Protein AF-A0A2L2ZB27-F1 (afdb_monomer_lite)

Foldseek 3Di:
DQDDDDPDDAQVVNLPADPPLDLVVVCCCPPPRPVVSVVSSVVVSVVVVVVVVVCCPVPPVDHDDGWDDPDPVCVVVVVGVDD

InterPro domains:
  IPR000734 Triacylglycerol lipase family [PTHR11610] (1-83)
  IPR013818 Lipase [PF00151] (1-83)
  IPR029058 Alpha/Beta hydrolase fold [G3DSA:3.40.50.1820] (1-83)
  IPR029058 Alpha/Beta hydrolase fold [SSF53474] (3-83)

pLDDT: mean 83.75, std 14.95, range [47.78, 97.31]

Secondary structure (DSSP, 8-state):
--S--SSS---GGGGT--TT----HHHHHHHTHHHHHHHHHHHHHHHHHHHHHHHHHH-TTS-------S-HHHHHTTTT---

Sequence (83 aa):
MSHSVGHVDCFPNNGRKQPVCKADKFKSFNTDGLNEGARLFVSCNHQRSHEFFYQSITYRKVVQVGYECTSWNGFLAGKCAEC

Radius of gyration: 15.64 Å; chains: 1; bounding box: 31×30×40 Å

Organism: Parasteatoda tepidariorum (NCBI:txid114398)

Structure (mmCIF, N/CA/C/O backbone):
data_AF-A0A2L2ZB27-F1
#
_entry.id   AF-A0A2L2ZB27-F1
#
loop_
_atom_site.group_PDB
_atom_site.id
_atom_site.type_symbol
_atom_site.label_atom_id
_atom_site.label_alt_id
_atom_site.label_comp_id
_atom_site.label_asym_id
_atom_site.label_entity_id
_atom_site.label_seq_id
_atom_site.pdbx_PDB_ins_code
_atom_site.Cartn_x
_atom_site.Cartn_y
_atom_site.Cartn_z
_atom_site.occupancy
_atom_site.B_iso_or_equiv
_atom_site.auth_seq_id
_atom_site.auth_comp_id
_atom_site.auth_asym_id
_atom_site.auth_atom_id
_atom_site.pdbx_PDB_model_num
ATOM 1 N N . MET A 1 1 ? 7.943 -10.970 -3.156 1.00 75.75 1 MET A N 1
ATOM 2 C CA . MET A 1 1 ? 7.563 -12.225 -2.467 1.00 75.75 1 MET A CA 1
ATOM 3 C C . MET A 1 1 ? 6.060 -12.19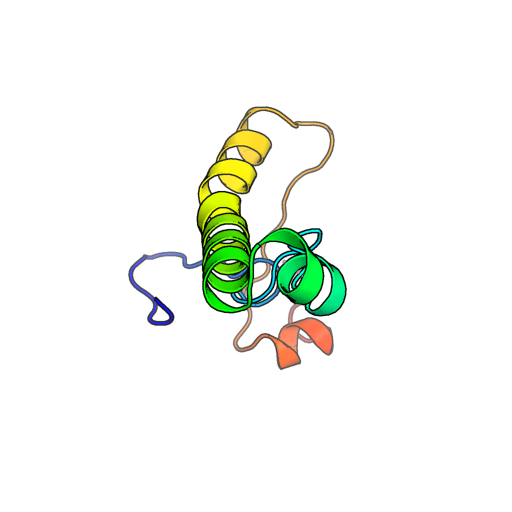9 -2.229 1.00 75.75 1 MET A C 1
ATOM 5 O O . MET A 1 1 ? 5.518 -11.105 -2.166 1.00 75.75 1 MET A O 1
ATOM 9 N N . SER A 1 2 ? 5.391 -13.352 -2.159 1.00 88.06 2 SER A N 1
ATOM 10 C CA . SER A 1 2 ? 3.935 -13.440 -1.918 1.00 88.06 2 SER A CA 1
ATOM 11 C C . SER A 1 2 ? 3.553 -14.267 -0.689 1.00 88.06 2 SER A C 1
ATOM 13 O O . SER A 1 2 ? 2.374 -14.350 -0.371 1.00 88.06 2 SER A O 1
ATOM 15 N N . HIS A 1 3 ? 4.524 -14.909 -0.041 1.00 93.62 3 HIS A N 1
ATOM 16 C CA . HIS A 1 3 ? 4.309 -15.643 1.200 1.00 93.62 3 HIS A CA 1
ATOM 17 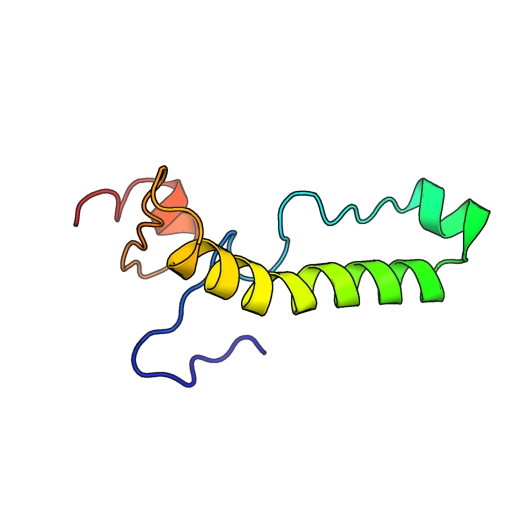C C . HIS A 1 3 ? 4.321 -14.665 2.373 1.00 93.62 3 HIS A C 1
ATOM 19 O O . HIS A 1 3 ? 5.148 -13.750 2.380 1.00 93.62 3 HIS A O 1
ATOM 25 N N . SER A 1 4 ? 3.433 -14.889 3.338 1.00 94.75 4 SER A N 1
ATOM 26 C CA . SER A 1 4 ? 3.449 -14.211 4.633 1.00 94.75 4 SER A CA 1
ATOM 27 C C . SER A 1 4 ? 4.705 -14.586 5.410 1.00 94.75 4 SER A C 1
ATOM 29 O O . SER A 1 4 ? 5.049 -15.767 5.498 1.00 94.75 4 SER A O 1
ATOM 31 N N . VAL A 1 5 ? 5.404 -13.581 5.933 1.00 96.75 5 VAL A N 1
ATOM 32 C CA . VAL A 1 5 ? 6.665 -13.759 6.678 1.00 96.75 5 VAL A CA 1
ATOM 33 C C . VAL A 1 5 ? 6.704 -12.948 7.975 1.00 96.75 5 VAL A C 1
ATOM 35 O O . VAL A 1 5 ? 7.724 -12.957 8.664 1.00 96.75 5 VAL A O 1
ATOM 38 N N . GLY A 1 6 ? 5.620 -12.246 8.316 1.00 95.06 6 GLY A N 1
ATOM 39 C CA . GLY A 1 6 ? 5.504 -11.451 9.534 1.00 95.06 6 GLY A CA 1
ATOM 40 C C . GLY A 1 6 ? 4.366 -11.913 10.441 1.00 95.06 6 GLY A C 1
ATOM 41 O O . GLY A 1 6 ? 3.563 -12.771 10.089 1.00 95.06 6 GLY A O 1
ATOM 42 N N . HIS A 1 7 ? 4.277 -11.299 11.623 1.00 97.31 7 HIS A N 1
ATOM 43 C CA . HIS A 1 7 ? 3.078 -11.400 12.465 1.00 97.31 7 HIS A CA 1
ATOM 44 C C . HIS A 1 7 ? 1.883 -10.678 11.828 1.00 97.31 7 HIS A C 1
ATOM 46 O O . HIS A 1 7 ? 0.740 -11.074 12.020 1.00 97.31 7 HIS A O 1
ATOM 52 N N . VAL A 1 8 ? 2.165 -9.607 11.078 1.00 95.25 8 VAL A N 1
ATOM 53 C CA . VAL A 1 8 ? 1.195 -8.832 10.306 1.00 95.25 8 VAL A CA 1
ATOM 54 C C . VAL A 1 8 ? 1.796 -8.591 8.926 1.00 95.25 8 VAL A C 1
ATOM 56 O O . VAL A 1 8 ? 2.863 -7.987 8.813 1.00 95.25 8 VAL A O 1
ATOM 59 N N . ASP A 1 9 ? 1.103 -9.044 7.884 1.00 96.25 9 ASP A N 1
ATOM 60 C CA . ASP A 1 9 ? 1.460 -8.799 6.488 1.00 96.25 9 ASP A CA 1
ATOM 61 C C . ASP A 1 9 ? 0.399 -7.896 5.845 1.00 96.25 9 ASP A C 1
ATOM 63 O O . ASP A 1 9 ? -0.769 -8.263 5.715 1.00 96.25 9 ASP A O 1
ATOM 67 N N . CYS A 1 10 ? 0.805 -6.697 5.426 1.00 95.25 10 CYS A N 1
ATOM 68 C CA . CYS A 1 10 ? -0.082 -5.738 4.773 1.00 95.25 10 CYS A CA 1
ATOM 69 C C . CYS A 1 10 ? 0.017 -5.857 3.248 1.00 95.25 10 CYS A C 1
ATOM 71 O O . CYS A 1 10 ? 1.109 -5.804 2.680 1.00 95.25 10 CYS A O 1
ATOM 73 N N . PHE A 1 11 ? -1.131 -5.893 2.563 1.00 95.94 11 PHE A N 1
ATOM 74 C CA . PHE A 1 11 ? -1.203 -5.984 1.099 1.00 95.94 11 PHE A CA 1
ATOM 75 C C . PHE A 1 11 ? -1.922 -4.776 0.461 1.00 95.94 11 PHE A C 1
ATOM 77 O O . PHE A 1 11 ? -2.979 -4.956 -0.155 1.00 95.94 11 PHE A O 1
ATOM 84 N N . PRO A 1 12 ? -1.379 -3.538 0.544 1.00 94.94 12 PRO A N 1
ATOM 85 C CA . PRO A 1 12 ? -1.973 -2.378 -0.124 1.00 94.94 12 PRO A CA 1
ATOM 86 C C . PRO A 1 12 ? -2.158 -2.659 -1.616 1.00 94.94 12 PRO A C 1
ATOM 88 O O . PRO A 1 12 ? -1.224 -3.116 -2.281 1.00 94.94 12 PRO A O 1
ATOM 91 N N . ASN A 1 13 ? -3.352 -2.405 -2.156 1.00 94.44 13 ASN A N 1
ATOM 92 C CA . ASN A 1 13 ? -3.665 -2.653 -3.569 1.00 94.44 13 ASN A CA 1
ATOM 93 C C . ASN A 1 13 ? -3.335 -4.101 -4.009 1.00 94.44 13 ASN A C 1
ATOM 95 O O . ASN A 1 13 ? -2.698 -4.330 -5.045 1.00 94.44 13 ASN A O 1
ATOM 99 N N . ASN A 1 14 ? -3.715 -5.089 -3.186 1.00 94.62 14 ASN A N 1
ATOM 100 C CA . ASN A 1 14 ? -3.441 -6.523 -3.371 1.00 94.62 14 ASN A CA 1
ATOM 101 C C . ASN A 1 14 ? -1.942 -6.905 -3.361 1.00 94.62 14 ASN A C 1
ATOM 103 O O . ASN A 1 14 ? -1.579 -7.998 -3.791 1.00 94.62 14 ASN A O 1
ATOM 107 N N . GLY A 1 15 ? -1.043 -5.995 -2.968 1.00 93.12 15 GLY A N 1
ATOM 108 C CA . GLY A 1 15 ? 0.406 -6.235 -2.932 1.00 93.12 15 GLY A CA 1
ATOM 109 C C . GLY A 1 15 ? 1.065 -6.459 -4.302 1.00 93.12 15 GLY A C 1
ATOM 110 O O . GLY A 1 15 ? 2.194 -6.938 -4.365 1.00 93.12 15 GLY A O 1
ATOM 111 N N . ARG A 1 16 ? 0.374 -6.148 -5.412 1.00 89.38 16 ARG A N 1
ATOM 112 C CA . ARG A 1 16 ? 0.841 -6.474 -6.777 1.00 89.38 16 ARG A CA 1
ATOM 113 C C . ARG A 1 16 ? 1.059 -5.262 -7.669 1.00 89.38 16 ARG A C 1
ATOM 115 O O . ARG A 1 16 ? 2.138 -5.107 -8.229 1.00 89.38 16 ARG A O 1
ATOM 122 N N . LYS A 1 17 ? 0.013 -4.459 -7.872 1.00 89.50 17 LYS A N 1
ATOM 123 C CA . LYS A 1 17 ? 0.020 -3.333 -8.812 1.00 89.50 17 LYS A CA 1
ATOM 124 C C . LYS A 1 17 ? -0.366 -2.076 -8.068 1.00 89.50 17 LYS A C 1
ATOM 126 O O . LYS A 1 17 ? -1.531 -1.885 -7.732 1.00 89.50 17 LYS A O 1
ATOM 131 N N . GLN A 1 18 ? 0.624 -1.241 -7.811 1.00 92.00 18 GLN A N 1
ATOM 132 C CA . GLN A 1 18 ? 0.420 -0.007 -7.084 1.00 92.00 18 GLN A CA 1
ATOM 133 C C . GLN A 1 18 ? -0.089 1.092 -8.022 1.00 92.00 18 GLN A C 1
ATOM 135 O O . GLN A 1 18 ? 0.361 1.182 -9.172 1.00 92.00 18 GLN A O 1
ATOM 140 N N . PRO A 1 19 ? -1.009 1.949 -7.547 1.00 88.19 19 PRO A N 1
ATOM 141 C CA . PRO A 1 19 ? -1.444 3.118 -8.291 1.00 88.19 19 PRO A CA 1
ATOM 142 C C . PRO A 1 19 ? -0.251 3.970 -8.738 1.00 88.19 19 PRO A C 1
ATOM 144 O O . PRO A 1 19 ? 0.777 4.045 -8.062 1.00 88.19 19 PRO A O 1
ATOM 147 N N . VAL A 1 20 ? -0.384 4.624 -9.894 1.00 79.69 20 VAL A N 1
ATOM 148 C CA . VAL A 1 20 ? 0.632 5.519 -10.490 1.00 79.69 20 VAL A CA 1
ATOM 149 C C . VAL A 1 20 ? 1.904 4.812 -10.996 1.00 79.69 20 VAL A C 1
ATOM 151 O O . VAL A 1 20 ? 2.593 5.376 -11.843 1.00 79.69 20 VAL A O 1
ATOM 154 N N . CYS A 1 21 ? 2.180 3.559 -10.613 1.00 83.25 21 CYS A N 1
ATOM 155 C CA . CYS A 1 21 ? 3.169 2.735 -11.312 1.00 83.25 21 CYS A CA 1
ATOM 156 C C . CYS A 1 21 ? 2.603 2.326 -12.676 1.00 83.25 21 CYS A C 1
ATOM 158 O O . CYS A 1 21 ? 1.986 1.273 -12.837 1.00 83.25 21 CYS A O 1
ATOM 160 N N . LYS A 1 22 ? 2.757 3.202 -13.672 1.00 68.88 22 LYS A N 1
ATOM 161 C CA . LYS A 1 22 ? 2.309 2.933 -15.035 1.00 68.88 22 LYS A CA 1
ATOM 162 C C . LYS A 1 22 ? 3.192 1.845 -15.637 1.00 68.88 22 LYS A C 1
ATOM 164 O O . LYS A 1 22 ? 4.374 2.060 -15.877 1.00 68.88 22 LYS A O 1
ATOM 169 N N . ALA A 1 23 ? 2.600 0.699 -15.958 1.00 59.72 23 ALA A N 1
ATOM 170 C CA . ALA A 1 23 ? 3.115 -0.148 -17.028 1.00 59.72 23 ALA A CA 1
ATOM 171 C C . ALA A 1 23 ? 2.720 0.523 -18.344 1.00 59.72 23 ALA A C 1
ATOM 173 O O . ALA A 1 23 ? 1.841 0.029 -19.048 1.00 59.72 23 ALA A O 1
ATOM 174 N N . ASP A 1 24 ? 3.255 1.709 -18.631 1.00 53.34 24 ASP A N 1
ATOM 175 C CA . ASP A 1 24 ? 2.947 2.394 -19.880 1.00 53.34 24 ASP A CA 1
ATOM 176 C C . ASP A 1 24 ? 3.684 1.639 -20.991 1.00 53.34 24 ASP A C 1
ATOM 178 O O . ASP A 1 24 ? 4.784 2.003 -21.401 1.00 53.34 24 ASP A O 1
ATOM 182 N N . LYS A 1 25 ? 3.112 0.502 -21.411 1.00 50.66 25 LYS A N 1
ATOM 183 C CA . LYS A 1 25 ? 3.696 -0.411 -22.399 1.00 50.66 25 LYS A CA 1
ATOM 184 C C . LYS A 1 25 ? 4.057 0.342 -23.677 1.00 50.66 25 LYS A C 1
ATOM 186 O O . LYS A 1 25 ? 5.060 0.024 -24.291 1.00 50.66 25 LYS A O 1
ATOM 191 N N . PHE A 1 26 ? 3.286 1.370 -24.035 1.00 47.78 26 PHE A N 1
ATOM 192 C CA . PHE A 1 26 ? 3.533 2.210 -25.206 1.00 47.78 26 PHE A CA 1
ATOM 193 C C . PHE A 1 26 ? 4.704 3.183 -25.040 1.00 47.78 26 PHE A C 1
ATOM 195 O O . PHE A 1 26 ? 5.453 3.392 -25.991 1.00 47.78 26 PHE A O 1
ATOM 202 N N . LYS A 1 27 ? 4.888 3.767 -23.849 1.00 48.72 27 LYS A N 1
ATOM 203 C CA . LYS A 1 27 ? 6.001 4.691 -23.592 1.00 48.72 27 LYS A CA 1
ATOM 204 C C . LYS A 1 27 ? 7.307 3.914 -23.441 1.00 48.72 27 LYS A C 1
ATOM 206 O O . LYS A 1 27 ? 8.250 4.178 -24.168 1.00 48.72 27 LYS A O 1
ATOM 211 N N . SER A 1 28 ? 7.286 2.857 -22.626 1.00 50.81 28 SER A N 1
ATOM 212 C CA . SER A 1 28 ? 8.405 1.926 -22.456 1.00 50.81 28 SER A CA 1
ATOM 213 C C . SER A 1 28 ? 8.884 1.320 -23.774 1.00 50.81 28 SER A C 1
ATOM 215 O O . SER A 1 28 ? 10.085 1.178 -23.953 1.00 50.81 28 SER A O 1
ATOM 217 N N . PHE A 1 29 ? 7.983 0.957 -24.692 1.00 50.47 29 PHE A N 1
ATOM 218 C CA . PHE A 1 29 ? 8.375 0.328 -25.955 1.00 50.47 29 PHE A CA 1
ATOM 219 C C . PHE A 1 29 ? 9.090 1.297 -26.906 1.00 50.47 29 PHE A C 1
ATOM 221 O O . PHE A 1 29 ? 10.039 0.890 -27.568 1.00 50.47 29 PHE A O 1
ATOM 228 N N . ASN A 1 30 ? 8.666 2.566 -26.948 1.00 52.97 30 ASN A N 1
ATOM 229 C CA . ASN A 1 30 ? 9.216 3.567 -27.866 1.00 52.97 30 ASN A CA 1
ATOM 230 C C . ASN A 1 30 ? 10.433 4.332 -27.316 1.00 52.97 30 ASN A C 1
ATOM 232 O O . ASN A 1 30 ? 11.227 4.807 -28.122 1.00 52.97 30 ASN A O 1
ATOM 236 N N . THR A 1 31 ? 10.586 4.489 -25.992 1.00 58.09 31 THR A N 1
ATOM 237 C CA . THR A 1 31 ? 11.689 5.283 -25.404 1.00 58.09 31 THR A CA 1
ATOM 238 C C . THR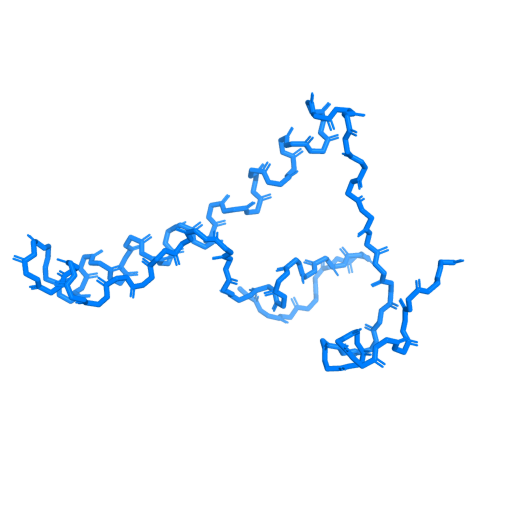 A 1 31 ? 12.832 4.445 -24.843 1.00 58.09 31 THR A C 1
ATOM 240 O O . THR A 1 31 ? 13.985 4.785 -25.077 1.00 58.09 31 THR A O 1
ATOM 243 N N . ASP A 1 32 ? 12.530 3.349 -24.141 1.00 58.38 32 ASP A N 1
ATOM 244 C CA . ASP A 1 32 ? 13.525 2.623 -23.330 1.00 58.38 32 ASP A CA 1
ATOM 245 C C . ASP A 1 32 ? 13.654 1.133 -23.717 1.00 58.38 32 ASP A C 1
ATOM 247 O O . ASP A 1 32 ? 14.545 0.420 -23.259 1.00 58.38 32 ASP A O 1
ATOM 251 N N . GLY A 1 33 ? 12.772 0.638 -24.587 1.00 63.38 33 GLY A N 1
ATOM 252 C CA . GLY A 1 33 ? 12.641 -0.779 -24.911 1.00 63.38 33 GLY A CA 1
ATOM 253 C C . GLY A 1 33 ? 11.881 -1.584 -23.843 1.00 63.38 33 GLY A C 1
ATOM 254 O O . GLY A 1 33 ? 11.660 -1.161 -22.704 1.00 63.38 33 GLY A O 1
ATOM 255 N N . LEU A 1 34 ? 11.456 -2.796 -24.222 1.00 65.00 34 LEU A N 1
ATOM 256 C CA . LEU A 1 34 ? 10.606 -3.665 -23.393 1.00 65.00 34 LEU A CA 1
ATOM 257 C C . LEU A 1 34 ? 11.262 -4.051 -22.053 1.00 65.00 34 LEU A C 1
ATOM 259 O O . LEU A 1 34 ? 10.582 -4.112 -21.029 1.00 65.00 34 LEU A O 1
ATOM 263 N N . ASN A 1 35 ? 12.576 -4.298 -22.056 1.00 63.22 35 ASN A N 1
ATOM 264 C CA . ASN A 1 35 ? 13.309 -4.717 -20.859 1.00 63.22 35 ASN A CA 1
ATOM 265 C C . ASN A 1 35 ? 13.462 -3.585 -19.839 1.00 63.22 35 ASN A C 1
ATOM 267 O O . ASN A 1 35 ? 13.223 -3.809 -18.651 1.00 63.22 35 ASN A O 1
ATOM 271 N N . GLU A 1 36 ? 13.823 -2.377 -20.271 1.00 68.56 36 GLU A N 1
ATOM 272 C CA . GLU A 1 36 ? 14.052 -1.276 -19.332 1.00 68.56 36 GLU A CA 1
ATOM 273 C C . GLU A 1 36 ? 12.748 -0.733 -18.754 1.00 68.56 36 GLU A C 1
ATOM 275 O O . GLU A 1 36 ? 12.668 -0.491 -17.551 1.00 68.56 36 GLU A O 1
ATOM 280 N N . GLY A 1 37 ? 11.660 -0.666 -19.524 1.00 63.31 37 GLY A N 1
ATOM 281 C CA . GLY A 1 37 ? 10.385 -0.294 -18.906 1.00 63.31 37 GLY A CA 1
ATOM 282 C C . GLY A 1 37 ? 9.776 -1.383 -18.020 1.00 63.31 37 GLY A C 1
ATOM 283 O O . GLY A 1 37 ? 9.087 -1.053 -17.052 1.00 63.31 37 GLY A O 1
ATOM 284 N N . ALA A 1 38 ? 10.076 -2.667 -18.257 1.00 63.12 38 ALA A N 1
ATOM 285 C CA . ALA A 1 38 ? 9.754 -3.722 -17.295 1.00 63.12 38 ALA A CA 1
ATOM 286 C C . ALA A 1 38 ? 10.545 -3.545 -15.986 1.00 63.12 38 ALA A C 1
ATOM 288 O O . ALA A 1 38 ? 9.960 -3.642 -14.904 1.00 63.12 38 ALA A O 1
ATOM 289 N N . ARG A 1 39 ? 11.843 -3.211 -16.068 1.00 67.75 39 ARG A N 1
ATOM 290 C CA . ARG A 1 39 ? 12.680 -2.885 -14.900 1.00 67.75 39 ARG A CA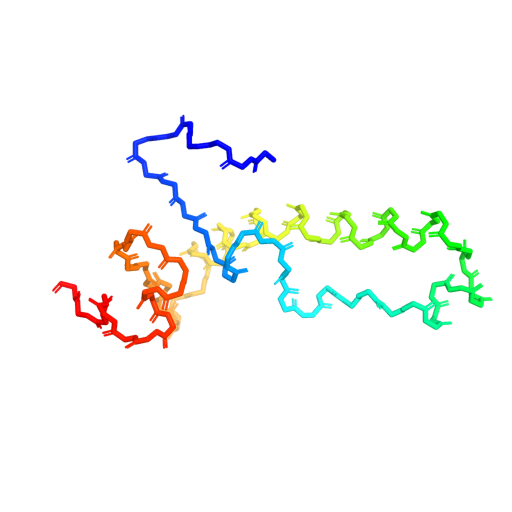 1
ATOM 291 C C . ARG A 1 39 ? 12.143 -1.682 -14.129 1.00 67.75 39 ARG A C 1
ATOM 293 O O . ARG A 1 39 ? 11.985 -1.775 -12.914 1.00 67.75 3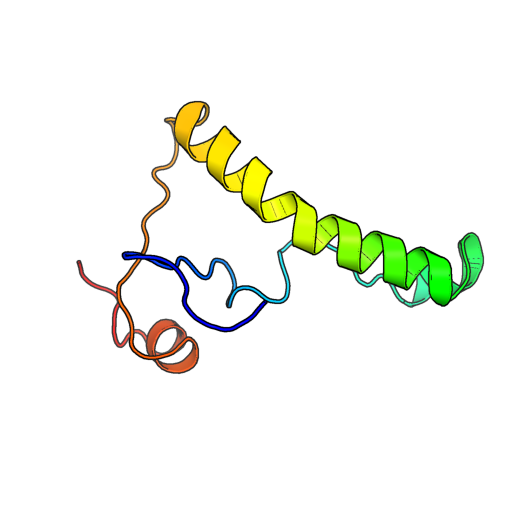9 ARG A O 1
ATOM 300 N N . LEU A 1 40 ? 11.789 -0.596 -14.816 1.00 69.25 40 LEU A N 1
ATOM 301 C CA . LEU A 1 40 ? 11.216 0.603 -14.196 1.00 69.25 40 LEU A CA 1
ATOM 302 C C . LEU A 1 40 ? 9.870 0.316 -13.516 1.00 69.25 40 LEU A C 1
ATOM 304 O O . LEU A 1 40 ? 9.634 0.769 -12.397 1.00 69.25 40 LEU A O 1
ATOM 308 N N . PHE A 1 41 ? 9.001 -0.488 -14.137 1.00 65.12 41 PHE A N 1
ATOM 309 C CA . PHE A 1 41 ? 7.725 -0.881 -13.537 1.00 65.12 41 PHE A CA 1
ATOM 310 C C . PHE A 1 41 ? 7.909 -1.739 -12.278 1.00 65.12 41 PHE A C 1
ATOM 312 O O . PHE A 1 41 ? 7.259 -1.488 -11.258 1.00 65.12 41 PHE A O 1
ATOM 319 N N . VAL A 1 42 ? 8.784 -2.749 -12.331 1.00 75.12 42 VAL A N 1
ATOM 320 C CA . VAL A 1 42 ? 9.092 -3.602 -11.172 1.00 75.12 42 VAL A CA 1
ATOM 321 C C . VAL A 1 42 ? 9.707 -2.766 -10.053 1.00 75.12 42 VAL A C 1
ATOM 323 O O . VAL A 1 42 ? 9.262 -2.871 -8.911 1.00 75.12 42 VAL A O 1
ATOM 326 N N . SER A 1 43 ? 10.655 -1.888 -10.391 1.00 83.94 43 SER A N 1
ATOM 327 C CA . SER A 1 43 ? 11.292 -0.971 -9.445 1.00 83.94 43 SER A CA 1
ATOM 328 C C . SER A 1 43 ? 10.266 -0.059 -8.768 1.00 83.94 43 SER A C 1
ATOM 330 O O . SER A 1 43 ? 10.224 -0.004 -7.542 1.00 83.94 43 SER A O 1
ATOM 332 N N . CYS A 1 44 ? 9.352 0.549 -9.534 1.00 88.31 44 CYS A N 1
ATOM 333 C CA . CYS A 1 44 ? 8.287 1.391 -8.984 1.00 88.31 44 CYS A CA 1
ATOM 334 C C . CYS A 1 44 ? 7.416 0.631 -7.977 1.00 88.31 44 CYS A C 1
ATOM 336 O O . CYS A 1 44 ? 7.240 1.082 -6.848 1.00 88.31 44 CYS A O 1
ATOM 338 N N . ASN A 1 45 ? 6.890 -0.545 -8.346 1.00 90.31 45 ASN A N 1
ATOM 339 C CA . ASN A 1 45 ? 6.037 -1.319 -7.437 1.00 90.31 45 ASN A CA 1
ATOM 340 C C . ASN A 1 45 ? 6.791 -1.760 -6.178 1.00 90.31 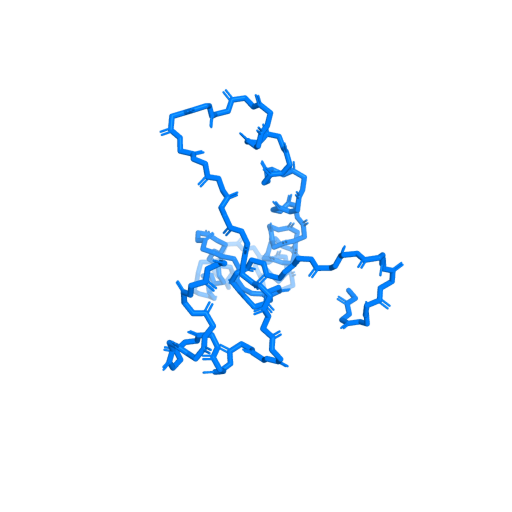45 ASN A C 1
ATOM 342 O O . ASN A 1 45 ? 6.221 -1.741 -5.089 1.00 90.31 45 ASN A O 1
ATOM 346 N N . HIS A 1 46 ? 8.063 -2.140 -6.320 1.00 91.31 46 HIS A N 1
ATOM 347 C CA . HIS A 1 46 ? 8.903 -2.549 -5.200 1.00 91.31 46 HIS A CA 1
ATOM 348 C C . HIS A 1 46 ? 9.168 -1.388 -4.228 1.00 91.31 46 HIS A C 1
ATOM 350 O O . HIS A 1 46 ? 9.027 -1.545 -3.011 1.00 91.31 46 HIS A O 1
ATOM 356 N N . GLN A 1 47 ? 9.470 -0.206 -4.768 1.00 91.94 47 GLN A N 1
ATOM 357 C CA . GLN A 1 47 ? 9.760 1.002 -3.999 1.00 91.94 47 GLN A CA 1
ATOM 358 C C . GLN A 1 47 ? 8.557 1.504 -3.192 1.00 91.94 47 GLN A C 1
ATOM 360 O O . GLN A 1 47 ? 8.749 2.021 -2.099 1.00 91.94 47 GLN A O 1
ATOM 365 N N . ARG A 1 48 ? 7.310 1.273 -3.618 1.00 93.88 48 ARG A N 1
ATOM 366 C CA . ARG A 1 48 ? 6.134 1.753 -2.862 1.00 93.88 48 ARG A CA 1
ATOM 367 C C . ARG A 1 48 ? 6.064 1.296 -1.405 1.00 93.88 48 ARG A C 1
ATOM 369 O O . ARG A 1 48 ? 5.466 1.990 -0.591 1.00 93.88 48 ARG A O 1
ATOM 376 N N . SER A 1 49 ? 6.678 0.164 -1.066 1.00 93.75 49 SER A N 1
ATOM 377 C CA . SER A 1 49 ? 6.697 -0.355 0.307 1.00 93.75 49 SER A CA 1
ATOM 378 C C . SER A 1 49 ? 7.270 0.653 1.316 1.00 93.75 49 SER A C 1
ATOM 380 O O . SER A 1 49 ? 6.607 0.978 2.301 1.00 93.75 49 SER A O 1
ATOM 382 N N . HIS A 1 50 ? 8.458 1.202 1.053 1.00 94.19 50 HIS A N 1
ATOM 383 C CA . HIS A 1 50 ? 9.086 2.171 1.953 1.00 94.19 50 HIS A CA 1
ATOM 384 C C . HIS A 1 50 ? 8.414 3.551 1.893 1.00 94.19 50 HIS A C 1
ATOM 386 O O . HIS A 1 50 ? 8.388 4.256 2.898 1.00 94.19 50 HIS A O 1
ATOM 392 N N . GLU A 1 51 ? 7.817 3.932 0.760 1.00 93.31 51 GLU A N 1
ATOM 393 C CA . GLU A 1 51 ? 7.063 5.186 0.647 1.00 93.31 51 GLU A CA 1
ATOM 394 C C . GLU A 1 51 ? 5.795 5.180 1.510 1.00 93.31 51 GLU A C 1
ATOM 396 O O . GLU A 1 51 ? 5.512 6.173 2.181 1.00 93.31 51 GLU A O 1
ATOM 401 N N . PHE A 1 52 ? 5.051 4.066 1.546 1.00 93.44 52 PHE A N 1
ATOM 402 C CA . PHE A 1 52 ? 3.899 3.934 2.443 1.00 93.44 52 PHE A CA 1
ATOM 403 C C . PHE A 1 52 ? 4.317 4.051 3.907 1.00 93.44 52 PHE A C 1
ATOM 405 O O . PHE A 1 52 ? 3.663 4.760 4.669 1.00 93.44 52 PHE A O 1
ATOM 412 N N . PHE A 1 53 ? 5.432 3.419 4.278 1.00 93.31 53 PHE A N 1
ATOM 413 C CA . PHE A 1 53 ? 5.992 3.524 5.623 1.00 93.31 53 PHE A CA 1
ATOM 414 C C . PHE A 1 53 ? 6.434 4.957 5.958 1.00 93.31 53 PHE A C 1
ATOM 416 O O . PHE A 1 53 ? 6.145 5.472 7.031 1.00 93.31 53 PHE A O 1
ATOM 423 N N . TYR A 1 54 ? 7.085 5.653 5.027 1.00 94.00 54 TYR A N 1
ATOM 424 C CA . TYR A 1 54 ? 7.450 7.057 5.218 1.00 94.00 54 TYR A CA 1
ATOM 425 C C . TYR A 1 54 ? 6.216 7.958 5.398 1.00 94.00 54 TYR A C 1
ATOM 427 O O . TYR A 1 54 ? 6.201 8.851 6.253 1.00 94.00 54 TYR A O 1
ATOM 435 N N . GLN A 1 55 ? 5.156 7.719 4.623 1.00 92.38 55 GLN A N 1
ATOM 436 C CA . GLN A 1 55 ? 3.900 8.462 4.736 1.00 92.38 55 GLN A CA 1
ATOM 437 C C . GLN A 1 55 ? 3.175 8.196 6.054 1.00 92.38 55 GLN A C 1
ATOM 439 O O . GLN A 1 55 ? 2.615 9.138 6.611 1.00 92.38 55 GLN A O 1
ATOM 444 N N . SER A 1 56 ? 3.220 6.969 6.583 1.00 91.69 56 SER A N 1
ATOM 445 C CA . SER A 1 56 ? 2.590 6.646 7.870 1.00 91.69 56 SER A CA 1
ATOM 446 C C . SER A 1 56 ? 3.179 7.465 9.027 1.00 91.69 56 SER A C 1
ATOM 448 O O . SER A 1 56 ? 2.476 7.794 9.981 1.00 91.69 56 SER A O 1
ATOM 450 N N . ILE A 1 57 ? 4.450 7.865 8.914 1.00 92.69 57 ILE A N 1
ATOM 451 C CA . ILE A 1 57 ? 5.148 8.705 9.895 1.00 92.69 57 ILE A CA 1
ATOM 452 C C . ILE A 1 57 ? 4.851 10.194 9.671 1.00 92.69 57 ILE A C 1
ATOM 454 O O . ILE A 1 57 ? 4.629 10.949 10.622 1.00 92.69 57 ILE A O 1
ATOM 458 N N . THR A 1 58 ? 4.891 10.640 8.414 1.00 93.75 58 THR A N 1
ATOM 459 C CA . THR A 1 58 ? 4.950 12.072 8.075 1.00 93.75 58 THR A CA 1
ATOM 460 C C . THR A 1 58 ? 3.597 12.696 7.743 1.00 93.75 58 THR A C 1
ATOM 462 O O . THR A 1 58 ? 3.414 13.899 7.944 1.00 93.75 58 THR A O 1
ATOM 465 N N . TYR A 1 59 ? 2.620 11.915 7.278 1.00 90.00 59 TYR A N 1
ATOM 466 C CA . TYR A 1 59 ? 1.341 12.426 6.790 1.00 90.00 59 TYR A CA 1
ATOM 467 C C . TYR A 1 59 ? 0.194 12.159 7.770 1.00 90.00 59 TYR A C 1
ATOM 469 O O . TYR A 1 59 ? -0.606 11.247 7.606 1.00 90.00 59 TYR A O 1
ATOM 477 N N . ARG A 1 60 ? 0.057 13.023 8.781 1.00 84.19 60 ARG A N 1
ATOM 478 C CA . ARG A 1 60 ? -0.981 12.886 9.827 1.00 84.19 60 ARG A CA 1
ATOM 479 C C . ARG A 1 60 ? -2.396 13.301 9.407 1.00 84.19 60 ARG A C 1
ATOM 481 O O . ARG A 1 60 ? -3.323 13.166 10.196 1.00 84.19 60 ARG A O 1
ATOM 488 N N . LYS A 1 61 ? -2.574 13.840 8.195 1.00 89.62 61 LYS A N 1
ATOM 489 C CA . LYS A 1 61 ? -3.890 14.293 7.703 1.00 89.62 61 LYS A CA 1
ATOM 490 C C . LYS A 1 61 ? -4.808 13.136 7.306 1.00 89.62 61 LYS A C 1
ATOM 492 O O . LYS A 1 61 ? -6.019 13.312 7.312 1.00 89.62 61 LYS A O 1
ATOM 497 N N . VAL A 1 62 ? -4.240 11.986 6.942 1.00 85.06 62 VAL A N 1
ATOM 498 C CA . VAL A 1 62 ? -4.986 10.779 6.576 1.00 85.06 62 VAL A CA 1
ATOM 499 C C . VAL A 1 62 ? -4.368 9.605 7.311 1.00 85.06 62 VAL A C 1
ATOM 501 O O . VAL A 1 62 ? -3.176 9.342 7.171 1.00 85.06 62 VAL A O 1
ATOM 504 N N . VAL A 1 63 ? -5.188 8.893 8.077 1.00 86.56 63 VAL A N 1
ATOM 505 C CA . VAL A 1 63 ? -4.776 7.649 8.724 1.00 86.56 63 VAL A CA 1
ATOM 506 C C . VAL A 1 63 ? -4.891 6.522 7.708 1.00 86.56 63 VAL A C 1
ATOM 508 O O . VAL A 1 63 ? -5.950 6.296 7.125 1.00 86.56 63 VAL A O 1
ATOM 511 N N . GLN A 1 64 ? -3.787 5.819 7.485 1.00 88.81 64 GLN A N 1
ATOM 512 C CA . GLN A 1 64 ? -3.785 4.587 6.709 1.00 88.81 64 GLN A CA 1
ATOM 513 C C . GLN A 1 64 ? -4.374 3.477 7.585 1.00 88.81 64 GLN A C 1
ATOM 515 O O . GLN A 1 64 ? -3.774 3.102 8.590 1.00 88.81 64 GLN A O 1
ATOM 520 N N . VAL A 1 65 ? -5.553 2.973 7.219 1.00 91.06 65 VAL A N 1
ATOM 521 C CA . VAL A 1 65 ? -6.236 1.887 7.936 1.00 91.06 65 VAL A CA 1
ATOM 522 C C . VAL A 1 65 ? -6.093 0.596 7.137 1.00 91.06 65 VAL A C 1
ATOM 524 O O . VAL A 1 65 ? -6.345 0.571 5.931 1.00 91.06 65 VAL A O 1
ATOM 527 N N . GLY A 1 66 ? -5.659 -0.467 7.810 1.00 92.00 66 GLY A N 1
ATOM 528 C CA . GLY A 1 66 ? -5.661 -1.824 7.275 1.00 92.00 66 GLY A CA 1
ATOM 529 C C . GLY A 1 66 ? -6.844 -2.606 7.832 1.00 92.00 66 GLY A C 1
ATOM 530 O O . GLY A 1 66 ? -7.165 -2.461 9.007 1.00 92.00 66 GLY A O 1
ATOM 531 N N . TYR A 1 67 ? -7.454 -3.440 6.994 1.00 94.94 67 TYR A N 1
ATOM 532 C CA . TYR A 1 67 ? -8.524 -4.352 7.388 1.00 94.94 67 TYR A CA 1
ATOM 533 C C . TYR A 1 67 ? -8.016 -5.787 7.327 1.00 94.94 67 TYR A C 1
ATOM 535 O O . TYR A 1 67 ? -7.466 -6.207 6.302 1.00 94.94 67 TYR A O 1
ATOM 543 N N . GLU A 1 68 ? -8.209 -6.538 8.408 1.00 95.56 68 GLU A N 1
ATOM 544 C CA . GLU A 1 68 ? -7.957 -7.974 8.397 1.00 95.56 68 GLU A CA 1
ATOM 545 C C . GLU A 1 68 ? -8.971 -8.650 7.473 1.00 95.56 68 GLU A C 1
ATOM 547 O O . GLU A 1 68 ? -10.179 -8.442 7.582 1.00 95.56 68 GLU A O 1
ATOM 552 N N . CYS A 1 69 ? -8.486 -9.434 6.513 1.00 96.38 69 CYS A N 1
ATOM 553 C CA . CYS A 1 69 ? -9.367 -10.106 5.573 1.00 96.38 69 CYS A CA 1
ATOM 554 C C . CYS A 1 69 ? -8.721 -11.363 4.997 1.00 96.38 69 CYS A C 1
ATOM 556 O O . CYS A 1 69 ? -7.521 -11.406 4.735 1.00 96.38 69 CYS A O 1
ATOM 558 N N . THR A 1 70 ? -9.541 -12.377 4.723 1.00 95.19 70 THR A N 1
ATOM 559 C CA . THR A 1 70 ? -9.082 -13.676 4.201 1.00 95.19 70 THR A CA 1
ATOM 560 C C . THR A 1 70 ? -8.632 -13.620 2.743 1.00 95.19 70 THR A C 1
ATOM 562 O O . THR A 1 70 ? -7.890 -14.486 2.284 1.00 95.19 70 THR A O 1
ATOM 565 N N . SER A 1 71 ? -9.101 -12.632 1.973 1.00 95.50 71 SER A N 1
ATOM 566 C CA . SER A 1 71 ? -8.706 -12.453 0.576 1.00 95.50 71 SER A CA 1
ATOM 567 C C . SER A 1 71 ? -8.995 -11.047 0.062 1.00 95.50 71 SER A C 1
ATOM 569 O O . SER A 1 71 ? -9.928 -10.375 0.503 1.00 95.50 71 SER A O 1
ATOM 571 N N . TRP A 1 72 ? -8.258 -10.647 -0.975 1.00 95.69 72 TRP A N 1
ATOM 572 C CA . TRP A 1 72 ? -8.500 -9.396 -1.695 1.00 95.69 72 TRP A CA 1
ATOM 573 C C . TRP A 1 72 ? -9.911 -9.304 -2.295 1.00 95.69 72 TRP A C 1
ATOM 575 O O . TRP A 1 72 ? -10.543 -8.255 -2.240 1.00 95.69 72 TRP A O 1
ATOM 585 N N . ASN A 1 73 ? -10.443 -10.409 -2.828 1.00 96.88 73 ASN A N 1
ATOM 586 C CA . ASN A 1 73 ? -11.804 -10.428 -3.371 1.00 96.88 73 ASN A CA 1
ATOM 587 C C . ASN A 1 73 ? -12.860 -10.273 -2.266 1.00 96.88 73 ASN A C 1
ATOM 589 O O . ASN A 1 73 ? -13.881 -9.633 -2.492 1.00 96.88 73 ASN A O 1
ATOM 593 N N . GLY A 1 74 ? -12.616 -10.831 -1.074 1.00 96.81 74 GLY A N 1
ATOM 594 C CA . GLY A 1 74 ? -13.469 -10.616 0.097 1.00 96.81 74 GLY A CA 1
ATOM 595 C C . GLY A 1 74 ? -13.481 -9.153 0.537 1.00 96.81 74 GLY A C 1
ATOM 596 O O . GLY A 1 74 ? -14.555 -8.602 0.770 1.00 96.81 74 GLY A O 1
ATOM 597 N N . PHE A 1 75 ? -12.307 -8.517 0.551 1.00 96.31 75 PHE A N 1
ATOM 598 C CA . PHE A 1 75 ? -12.163 -7.090 0.834 1.00 96.31 75 PHE A CA 1
ATOM 599 C C . PHE A 1 75 ? -12.947 -6.231 -0.172 1.00 96.31 75 PHE A C 1
ATOM 601 O O . PHE A 1 75 ? -13.771 -5.417 0.232 1.00 96.31 75 PHE A O 1
ATOM 608 N N . LEU A 1 76 ? -12.779 -6.470 -1.480 1.00 95.88 76 LEU A N 1
ATOM 609 C CA . LEU A 1 76 ? -13.516 -5.746 -2.529 1.00 95.88 76 LEU A CA 1
ATOM 610 C C . LEU A 1 76 ? -15.034 -5.964 -2.475 1.00 95.88 76 LEU A C 1
ATOM 612 O O . LEU A 1 76 ? -15.793 -5.076 -2.848 1.00 95.88 76 LEU A O 1
ATOM 616 N N . ALA A 1 77 ? -15.477 -7.135 -2.016 1.00 97.06 77 ALA A N 1
ATOM 617 C CA . ALA A 1 77 ? -16.888 -7.444 -1.810 1.00 97.06 77 ALA A CA 1
ATOM 618 C C . ALA A 1 77 ? -17.460 -6.854 -0.503 1.00 97.06 77 ALA A C 1
ATOM 620 O O . ALA A 1 77 ? -18.607 -7.141 -0.172 1.00 97.06 77 ALA A O 1
ATOM 621 N N . GLY A 1 78 ? -16.674 -6.081 0.257 1.00 95.62 78 GLY A N 1
ATOM 622 C CA . GLY A 1 78 ? -17.109 -5.436 1.498 1.00 95.62 78 GLY A CA 1
ATOM 623 C C . GLY A 1 78 ? -17.233 -6.376 2.699 1.00 95.62 78 GLY A C 1
ATOM 624 O O . GLY A 1 78 ? -17.810 -5.995 3.710 1.00 95.62 78 GLY A O 1
ATOM 625 N N . LYS A 1 79 ? -16.692 -7.600 2.630 1.00 96.56 79 LYS A N 1
ATOM 626 C CA . LYS A 1 79 ? -16.856 -8.616 3.691 1.00 96.56 79 LYS A CA 1
ATOM 627 C C . LYS A 1 79 ? -16.031 -8.354 4.958 1.00 96.56 79 LYS A C 1
ATOM 629 O O . LYS A 1 79 ? -16.187 -9.083 5.927 1.00 96.56 79 LYS A O 1
ATOM 634 N N . CYS A 1 80 ? -15.138 -7.370 4.919 1.00 95.25 80 CYS A N 1
ATOM 635 C CA . CYS A 1 80 ? -14.165 -7.056 5.968 1.00 95.25 80 CYS A CA 1
ATOM 636 C C . CYS A 1 80 ? -14.088 -5.531 6.189 1.00 95.25 80 CYS A C 1
ATOM 638 O O . CYS A 1 80 ? -13.002 -4.989 6.345 1.00 95.25 80 CYS A O 1
ATOM 640 N N . ALA A 1 81 ? -15.210 -4.818 6.040 1.00 86.19 81 ALA A N 1
ATOM 641 C CA . ALA A 1 81 ? -15.241 -3.351 5.976 1.00 86.19 81 ALA A CA 1
ATOM 642 C C . ALA A 1 81 ? -15.321 -2.652 7.347 1.00 86.19 81 ALA A C 1
ATOM 644 O O . ALA A 1 81 ? -15.248 -1.424 7.409 1.00 86.19 81 ALA A O 1
ATOM 645 N N . GLU A 1 82 ? -15.462 -3.416 8.428 1.00 83.06 82 GLU A N 1
ATOM 646 C CA . GLU A 1 82 ? -15.519 -2.915 9.802 1.00 83.06 82 GLU A CA 1
ATOM 647 C C . GLU A 1 82 ? -14.330 -3.465 10.597 1.00 83.06 82 GLU A C 1
ATOM 649 O O . GLU A 1 82 ? -13.877 -4.583 10.337 1.00 83.06 82 GLU A O 1
ATOM 654 N N . CYS A 1 83 ? -13.803 -2.637 11.504 1.00 72.50 83 CYS A N 1
ATOM 655 C CA . CYS A 1 83 ? -12.681 -2.957 12.387 1.00 72.50 83 CYS A CA 1
ATOM 656 C C . CYS A 1 83 ? -13.176 -3.423 13.755 1.00 72.50 83 CYS A C 1
ATOM 658 O O . CYS A 1 83 ? -14.150 -2.811 14.251 1.00 72.50 83 CYS A O 1
#